Protein AF-A0A2L2XDE8-F1 (afdb_monomer_lite)

Radius of gyration: 15.72 Å; chains: 1; bounding box: 36×26×40 Å

Structure (mmCIF, N/CA/C/O backbone):
data_AF-A0A2L2XDE8-F1
#
_entry.id   AF-A0A2L2XDE8-F1
#
loop_
_atom_site.group_PDB
_atom_site.id
_atom_site.type_symbol
_atom_site.label_atom_id
_atom_site.label_alt_id
_atom_site.label_comp_id
_atom_site.label_asym_id
_atom_site.label_entity_id
_atom_site.label_seq_id
_atom_site.pdbx_PDB_ins_code
_atom_site.Cartn_x
_atom_site.Cartn_y
_atom_site.Cartn_z
_atom_site.occupancy
_atom_site.B_iso_or_equiv
_atom_site.auth_seq_id
_atom_site.auth_comp_id
_atom_site.auth_asym_id
_atom_site.auth_atom_id
_atom_site.pdbx_PDB_model_num
ATOM 1 N N . MET A 1 1 ? 0.242 -15.495 -3.849 1.00 64.00 1 MET A N 1
ATOM 2 C CA . MET A 1 1 ? -0.899 -16.275 -3.311 1.00 64.00 1 MET A CA 1
ATOM 3 C C . MET A 1 1 ? -2.008 -16.524 -4.338 1.00 64.00 1 MET A C 1
ATOM 5 O O . MET A 1 1 ? -2.602 -17.586 -4.280 1.00 64.00 1 MET A O 1
ATOM 9 N N . LEU A 1 2 ? -2.256 -15.637 -5.314 1.00 82.00 2 LEU A N 1
ATOM 10 C CA . LEU A 1 2 ? -3.224 -15.907 -6.396 1.00 82.00 2 LEU A CA 1
ATOM 11 C C . LEU A 1 2 ? -2.623 -15.963 -7.810 1.00 82.00 2 LEU A C 1
ATOM 13 O O . LEU A 1 2 ? -3.271 -16.499 -8.700 1.00 82.00 2 LEU A O 1
ATOM 17 N N . TRP A 1 3 ? -1.406 -15.440 -8.017 1.00 82.69 3 TRP A N 1
ATOM 18 C CA . TRP A 1 3 ? -0.747 -15.374 -9.336 1.00 82.69 3 TRP A CA 1
ATOM 19 C C . TRP A 1 3 ? -1.636 -14.756 -10.435 1.00 82.69 3 TRP A C 1
ATOM 21 O O . TRP A 1 3 ? -1.550 -15.121 -11.605 1.00 82.69 3 TRP A O 1
ATOM 31 N N . VAL A 1 4 ? -2.511 -13.825 -10.040 1.00 86.50 4 VAL A N 1
ATOM 32 C CA . VAL A 1 4 ? -3.372 -13.051 -10.941 1.00 86.50 4 VAL A CA 1
ATOM 33 C C . VAL A 1 4 ? -2.710 -11.717 -11.264 1.00 86.50 4 VAL A C 1
ATOM 35 O O . VAL A 1 4 ? -1.878 -11.237 -10.498 1.00 86.50 4 VAL A O 1
ATOM 38 N N . LYS A 1 5 ? -3.072 -11.131 -12.404 1.00 85.38 5 LYS A N 1
ATOM 39 C CA . LYS A 1 5 ? -2.604 -9.799 -12.791 1.00 85.38 5 LYS A CA 1
ATOM 40 C C . LYS A 1 5 ? -3.351 -8.720 -12.014 1.00 85.38 5 LYS A C 1
ATOM 42 O O . LYS A 1 5 ? -4.534 -8.882 -11.711 1.00 85.38 5 LYS A O 1
ATOM 47 N N . ASP A 1 6 ? -2.669 -7.609 -11.769 1.00 85.12 6 ASP A N 1
ATOM 48 C CA . ASP A 1 6 ? -3.300 -6.390 -11.277 1.00 85.12 6 ASP A CA 1
ATOM 49 C C . ASP A 1 6 ? -3.979 -5.670 -12.434 1.00 85.12 6 ASP A C 1
ATOM 51 O O . ASP A 1 6 ? -3.376 -4.939 -13.217 1.00 85.12 6 ASP A O 1
ATOM 55 N N . GLU A 1 7 ? -5.267 -5.948 -12.554 1.00 91.25 7 GLU A N 1
ATOM 56 C CA . GLU A 1 7 ? -6.169 -5.353 -13.521 1.00 91.25 7 GLU A CA 1
ATOM 57 C C . GLU A 1 7 ? -7.524 -5.099 -12.862 1.00 91.25 7 GLU A C 1
ATOM 59 O O . GLU A 1 7 ? -7.823 -5.601 -11.772 1.00 91.25 7 GLU A O 1
ATOM 64 N N . LYS A 1 8 ? -8.360 -4.292 -13.517 1.00 89.38 8 LYS A N 1
ATOM 65 C CA . LYS A 1 8 ? -9.685 -3.955 -12.996 1.00 89.38 8 LYS A CA 1
ATOM 66 C C . LYS A 1 8 ? -10.497 -5.231 -12.757 1.00 89.38 8 LYS A C 1
ATOM 68 O O . LYS A 1 8 ? -10.700 -6.017 -13.677 1.00 89.38 8 LYS A O 1
ATOM 73 N N . GLY A 1 9 ? -10.992 -5.403 -11.532 1.00 88.56 9 GLY A N 1
ATOM 74 C CA . GLY A 1 9 ? -11.719 -6.609 -11.126 1.00 88.56 9 GLY A CA 1
ATOM 75 C C . GLY A 1 9 ? -10.820 -7.784 -10.721 1.00 88.56 9 GLY A C 1
ATOM 76 O O . GLY A 1 9 ? -11.286 -8.924 -10.707 1.00 88.56 9 GLY A O 1
ATOM 77 N N . THR A 1 10 ? -9.544 -7.533 -10.401 1.00 93.00 10 THR A N 1
ATOM 78 C CA . THR A 1 10 ? -8.638 -8.552 -9.856 1.00 93.00 10 THR A CA 1
ATOM 79 C C . THR A 1 10 ? -9.243 -9.259 -8.640 1.00 93.00 10 THR A C 1
ATOM 81 O O . THR A 1 10 ? -9.838 -8.647 -7.753 1.00 93.00 10 THR A O 1
ATOM 84 N N . LYS A 1 11 ? -9.039 -10.579 -8.561 1.00 94.31 11 LYS A N 1
ATOM 85 C CA . LYS A 1 11 ? -9.461 -11.396 -7.410 1.00 94.31 11 LYS A CA 1
ATOM 86 C C . LYS A 1 11 ? -8.628 -11.132 -6.150 1.00 94.31 11 LYS A C 1
ATOM 88 O O . LYS A 1 11 ? -8.974 -11.644 -5.089 1.00 94.31 11 LYS A O 1
ATOM 93 N N . ALA A 1 12 ? -7.543 -10.362 -6.261 1.00 94.94 12 ALA A N 1
ATOM 94 C CA . ALA A 1 12 ? -6.717 -9.973 -5.125 1.00 94.94 12 ALA A CA 1
ATOM 95 C C . ALA A 1 12 ? -7.481 -9.082 -4.135 1.00 94.94 12 ALA A C 1
ATOM 97 O O . ALA A 1 12 ? -7.408 -9.333 -2.937 1.00 94.94 12 ALA A O 1
ATOM 98 N N . VAL A 1 13 ? -8.269 -8.119 -4.626 1.00 96.56 13 VAL A N 1
ATOM 99 C CA . V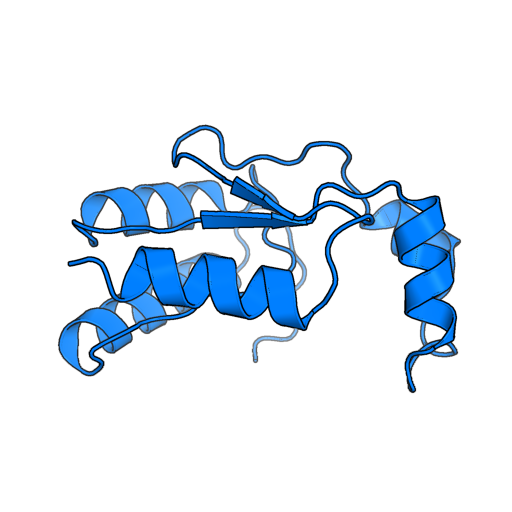AL A 1 13 ? -9.038 -7.177 -3.791 1.00 96.56 13 VAL A CA 1
ATOM 100 C C . VAL A 1 13 ? -9.980 -7.892 -2.811 1.00 96.56 13 VAL A C 1
ATOM 102 O O . VAL A 1 13 ? -9.787 -7.732 -1.604 1.00 96.56 13 VAL A O 1
ATOM 105 N N . PRO A 1 14 ? -10.940 -8.731 -3.257 1.00 96.62 14 PRO A N 1
ATOM 106 C CA . PRO A 1 14 ? -11.844 -9.402 -2.326 1.00 96.62 14 PRO A CA 1
ATOM 107 C C . PRO A 1 14 ? -11.108 -10.355 -1.375 1.00 96.62 14 PRO A C 1
ATOM 109 O O . PRO A 1 14 ? -11.497 -10.474 -0.217 1.00 96.62 14 PRO A O 1
ATOM 112 N N . LEU A 1 15 ? -10.017 -10.997 -1.813 1.00 96.69 15 LEU A N 1
ATOM 113 C CA . LEU A 1 15 ? -9.218 -11.841 -0.921 1.00 96.69 15 LEU A CA 1
ATOM 114 C C . LEU A 1 15 ? -8.531 -11.020 0.180 1.00 96.69 15 LEU A C 1
ATOM 116 O O . LEU A 1 15 ? -8.579 -11.414 1.343 1.00 96.69 15 LEU A O 1
ATOM 120 N N . LEU A 1 16 ? -7.899 -9.896 -0.165 1.00 97.25 16 LEU A N 1
ATOM 121 C CA . LEU A 1 16 ? -7.241 -9.026 0.813 1.00 97.25 16 LEU A CA 1
ATOM 122 C C . LEU A 1 16 ? -8.242 -8.452 1.816 1.00 97.25 16 LEU A C 1
ATOM 124 O O . LEU A 1 16 ? -7.926 -8.390 3.000 1.00 97.25 16 LEU A O 1
ATOM 128 N N . ILE A 1 17 ? -9.454 -8.104 1.373 1.00 98.00 17 ILE A N 1
ATOM 129 C CA . ILE A 1 17 ? -10.538 -7.668 2.263 1.00 98.00 17 ILE A CA 1
ATOM 130 C C . ILE A 1 17 ? -10.864 -8.753 3.297 1.00 98.00 17 ILE A C 1
ATOM 132 O O . ILE A 1 17 ? -10.920 -8.467 4.494 1.00 98.00 17 ILE A O 1
ATOM 136 N N . GLU A 1 18 ? -11.053 -10.000 2.864 1.00 98.06 18 GLU A N 1
ATOM 137 C CA . GLU A 1 18 ? -11.378 -11.099 3.781 1.00 98.06 18 GLU A CA 1
ATOM 138 C C . GLU A 1 18 ? -10.221 -11.419 4.736 1.00 98.06 18 GLU A C 1
ATOM 140 O O . GLU A 1 18 ? -10.441 -11.627 5.930 1.00 98.06 18 GLU A O 1
ATOM 145 N N . LEU A 1 19 ? -8.976 -11.374 4.254 1.00 97.56 19 LEU A N 1
ATOM 146 C CA . LEU A 1 19 ? -7.793 -11.535 5.103 1.00 97.56 19 LEU A CA 1
ATOM 147 C C . LEU A 1 19 ? -7.667 -10.404 6.130 1.00 97.56 19 LEU A C 1
ATOM 149 O O . LEU A 1 19 ? -7.351 -10.670 7.289 1.00 97.56 19 LEU A O 1
ATOM 153 N N . ALA A 1 20 ? -7.958 -9.162 5.742 1.00 97.94 20 ALA A N 1
ATOM 154 C CA . ALA A 1 20 ? -7.936 -8.019 6.647 1.00 97.94 20 ALA A CA 1
ATOM 155 C C . ALA A 1 20 ? -9.004 -8.147 7.741 1.00 97.94 20 ALA A C 1
ATOM 157 O O . ALA A 1 20 ? -8.703 -7.964 8.920 1.00 97.94 20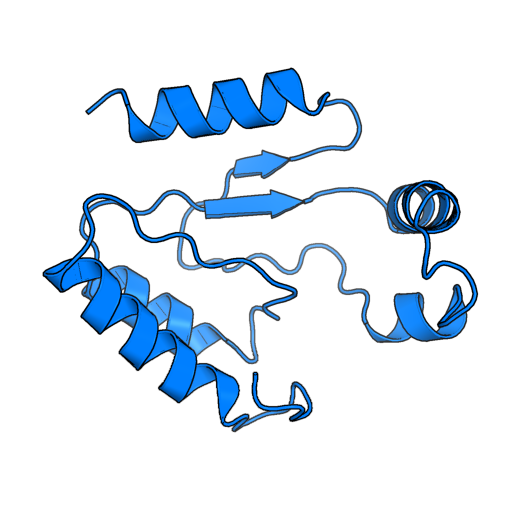 ALA A O 1
ATOM 158 N N . LYS A 1 21 ? -10.234 -8.530 7.377 1.00 98.00 21 LYS A N 1
ATOM 159 C CA . LYS A 1 21 ? -11.323 -8.785 8.335 1.00 98.00 21 LYS A CA 1
ATOM 160 C C . LYS A 1 21 ? -10.997 -9.933 9.282 1.00 98.00 21 LYS A C 1
ATOM 162 O O . LYS A 1 21 ? -11.226 -9.814 10.485 1.00 98.00 21 LYS A O 1
ATOM 167 N N . TYR A 1 22 ? -10.432 -11.021 8.762 1.00 98.12 22 TYR A N 1
ATOM 168 C CA . TYR A 1 22 ? -9.959 -12.122 9.593 1.00 98.12 22 TYR A CA 1
ATOM 169 C C . TYR A 1 22 ? -8.875 -11.642 10.566 1.00 98.12 22 TYR A C 1
ATOM 171 O O . TYR A 1 22 ? -8.970 -11.892 11.766 1.00 98.12 22 TYR A O 1
ATOM 179 N N . GLY A 1 23 ? -7.882 -10.898 10.075 1.00 98.00 23 GLY A N 1
ATOM 180 C CA . GLY A 1 23 ? -6.824 -10.314 10.895 1.00 98.00 23 GLY A CA 1
ATOM 181 C C . GLY A 1 23 ? -7.373 -9.406 11.995 1.00 98.00 23 GLY A C 1
ATOM 182 O O . GLY A 1 23 ? -7.001 -9.565 13.150 1.00 98.00 23 GLY A O 1
ATOM 183 N N . LYS A 1 24 ? -8.335 -8.531 11.682 1.00 97.12 24 LYS A N 1
ATOM 184 C CA . LYS A 1 24 ? -9.001 -7.649 12.657 1.00 97.12 24 LYS A CA 1
ATOM 185 C C . LYS A 1 24 ? -9.615 -8.417 13.832 1.00 97.12 24 LYS A C 1
ATOM 187 O O . LYS A 1 24 ? -9.629 -7.918 14.951 1.00 97.12 24 LYS A O 1
ATOM 192 N N . GLN A 1 25 ? -10.150 -9.610 13.579 1.00 97.69 25 GLN A N 1
ATOM 193 C CA . GLN A 1 25 ? -10.793 -10.436 14.605 1.00 97.69 25 GLN A CA 1
ATOM 194 C C . GLN A 1 25 ? -9.803 -11.283 15.414 1.00 97.69 25 GLN A C 1
ATOM 196 O O . GLN A 1 25 ? -10.122 -11.676 16.533 1.00 97.69 25 GLN A O 1
ATOM 201 N N . ASN A 1 26 ? -8.630 -11.591 14.853 1.00 98.25 26 ASN A N 1
ATOM 202 C CA . ASN A 1 26 ? -7.733 -12.627 15.379 1.00 98.25 26 ASN A CA 1
ATOM 203 C C . ASN A 1 26 ? -6.317 -12.129 15.702 1.00 98.25 26 ASN A C 1
ATOM 205 O O . ASN A 1 26 ? -5.507 -12.889 16.233 1.00 98.25 26 ASN A O 1
ATOM 209 N N . CYS A 1 27 ? -5.985 -10.885 15.368 1.00 96.75 27 CYS A N 1
ATOM 210 C CA . CYS A 1 27 ? -4.651 -10.317 15.514 1.00 96.75 27 CYS A CA 1
ATOM 211 C C . CYS A 1 27 ? -4.724 -8.926 16.145 1.00 96.75 27 CYS A C 1
ATOM 213 O O . CYS A 1 27 ? -5.648 -8.157 15.895 1.00 96.75 27 CYS A O 1
ATOM 215 N N . ASN A 1 28 ? -3.704 -8.576 16.930 1.00 94.00 28 ASN A N 1
ATOM 216 C CA . ASN A 1 28 ? -3.574 -7.236 17.505 1.00 94.00 28 ASN A CA 1
ATOM 217 C C . ASN A 1 28 ? -3.235 -6.180 16.444 1.00 94.00 28 ASN A C 1
ATOM 219 O O . ASN A 1 28 ? -3.654 -5.033 16.555 1.00 94.00 28 ASN A O 1
ATOM 223 N N . ILE A 1 29 ? -2.443 -6.569 15.442 1.00 95.12 29 ILE A N 1
ATOM 224 C CA . ILE A 1 29 ? -1.973 -5.712 14.355 1.00 95.12 29 ILE A CA 1
ATOM 225 C C . ILE A 1 29 ? -2.148 -6.488 13.051 1.00 95.12 29 ILE A C 1
ATOM 227 O O . ILE A 1 29 ? -1.809 -7.670 12.976 1.00 95.12 29 ILE A O 1
ATOM 231 N N . VAL A 1 30 ? -2.664 -5.811 12.026 1.00 97.25 30 VAL A N 1
ATOM 232 C CA . VAL A 1 30 ? -2.772 -6.325 10.658 1.00 97.25 30 VAL A CA 1
ATOM 233 C C . VAL A 1 30 ? -1.881 -5.469 9.772 1.00 97.25 30 VAL A C 1
ATOM 235 O O . VAL A 1 30 ? -2.006 -4.248 9.774 1.00 97.25 30 VAL A O 1
ATOM 238 N N . ILE A 1 31 ? -0.988 -6.110 9.020 1.00 97.06 31 ILE A N 1
ATOM 239 C CA . ILE A 1 31 ? -0.120 -5.445 8.045 1.00 97.06 31 ILE A CA 1
ATOM 240 C C . ILE A 1 31 ? -0.562 -5.892 6.657 1.00 97.06 31 ILE A C 1
ATOM 242 O O . ILE A 1 31 ? -0.638 -7.090 6.384 1.00 97.06 31 ILE A O 1
ATOM 246 N N . ILE A 1 32 ? -0.852 -4.924 5.794 1.00 96.75 32 ILE A N 1
ATOM 247 C CA . ILE A 1 32 ? -1.117 -5.144 4.374 1.00 96.75 32 ILE A CA 1
ATOM 248 C C . ILE A 1 32 ? 0.006 -4.448 3.615 1.00 96.75 32 ILE A C 1
ATOM 250 O O . ILE A 1 32 ? 0.196 -3.244 3.765 1.00 96.75 32 ILE A O 1
ATOM 254 N N . GLU A 1 33 ? 0.760 -5.212 2.831 1.00 95.00 33 GLU A N 1
ATOM 255 C CA . GLU A 1 33 ? 1.894 -4.722 2.049 1.00 95.00 33 GLU A CA 1
ATOM 256 C C . GLU A 1 33 ? 1.816 -5.237 0.610 1.00 95.00 33 GLU A C 1
ATOM 258 O O . GLU A 1 33 ? 1.252 -6.305 0.350 1.00 95.00 33 GLU A O 1
ATOM 263 N N . GLY A 1 34 ? 2.329 -4.442 -0.326 1.00 92.50 34 GLY A N 1
ATOM 264 C CA . GLY A 1 34 ? 2.411 -4.803 -1.734 1.00 92.50 34 GLY A CA 1
ATOM 265 C C . GLY A 1 34 ? 2.482 -3.590 -2.659 1.00 92.50 34 GLY A C 1
ATOM 266 O O . GLY A 1 34 ? 2.480 -2.440 -2.221 1.00 92.50 34 GLY A O 1
ATOM 267 N N . ILE A 1 35 ? 2.507 -3.861 -3.965 1.00 91.88 35 ILE A N 1
ATOM 268 C CA . ILE A 1 35 ? 2.297 -2.848 -5.008 1.00 91.88 35 ILE A CA 1
ATOM 269 C C . ILE A 1 35 ? 0.783 -2.728 -5.211 1.00 91.88 35 ILE A C 1
ATOM 271 O O . ILE A 1 35 ? 0.190 -3.442 -6.014 1.00 91.88 35 ILE A O 1
ATOM 275 N N . LEU A 1 36 ? 0.145 -1.881 -4.406 1.00 94.75 36 LEU A N 1
ATOM 276 C CA . LEU A 1 36 ? -1.310 -1.741 -4.359 1.00 94.75 36 LEU A CA 1
ATOM 277 C C . LEU A 1 36 ? -1.735 -0.489 -5.126 1.00 94.75 36 LEU A C 1
ATOM 279 O O . LEU A 1 36 ? -1.887 0.574 -4.532 1.00 94.75 36 LEU A O 1
ATOM 283 N N . TYR A 1 37 ? -1.902 -0.612 -6.446 1.00 95.88 37 TYR A N 1
ATOM 284 C CA . TYR A 1 37 ? -2.276 0.529 -7.286 1.00 95.88 37 TYR A CA 1
ATOM 285 C C . TYR A 1 37 ? -3.556 1.211 -6.793 1.00 95.88 37 TYR A C 1
ATOM 287 O O . TYR A 1 37 ? -4.584 0.543 -6.643 1.00 95.88 37 TYR A O 1
ATOM 295 N N . SER A 1 38 ? -3.494 2.525 -6.563 1.00 96.00 38 SER A N 1
ATOM 296 C CA . SER A 1 38 ? -4.540 3.270 -5.843 1.00 96.00 38 SER A CA 1
ATOM 297 C C . SER A 1 38 ? -5.933 3.106 -6.462 1.00 96.00 38 SER A C 1
ATOM 299 O O . SER A 1 38 ? -6.914 2.888 -5.754 1.00 96.00 38 SER A O 1
ATOM 301 N N . ASP A 1 39 ? -6.015 3.119 -7.793 1.00 95.38 39 ASP A N 1
ATOM 302 C CA . ASP A 1 39 ? -7.243 2.971 -8.573 1.00 95.38 39 ASP A CA 1
ATOM 303 C C . ASP A 1 39 ? -7.786 1.533 -8.599 1.00 95.38 39 ASP A C 1
ATOM 305 O O . ASP A 1 39 ? -8.998 1.326 -8.541 1.00 95.38 39 ASP A O 1
ATOM 309 N N . LEU A 1 40 ? -6.909 0.531 -8.693 1.00 96.12 40 LEU A N 1
ATOM 310 C CA . LEU A 1 40 ? -7.296 -0.880 -8.760 1.00 96.12 40 LEU A CA 1
ATOM 311 C C . LEU A 1 40 ? -7.681 -1.439 -7.391 1.00 96.12 40 LEU A C 1
ATOM 313 O O . LEU A 1 40 ? -8.522 -2.334 -7.318 1.00 96.12 40 LEU A O 1
ATOM 317 N N . TYR A 1 41 ? -7.089 -0.901 -6.326 1.00 96.94 41 TYR A N 1
ATOM 318 C CA . TYR A 1 41 ? -7.294 -1.329 -4.945 1.00 96.94 41 TYR A CA 1
ATOM 319 C C . TYR A 1 41 ? -8.167 -0.360 -4.134 1.00 96.94 41 TYR A C 1
ATOM 321 O O . TYR A 1 41 ? -8.304 -0.538 -2.926 1.00 96.94 41 TYR A O 1
ATOM 329 N N . ILE A 1 42 ? -8.815 0.624 -4.770 1.00 97.00 42 ILE A N 1
ATOM 330 C CA . ILE A 1 42 ? -9.636 1.624 -4.066 1.00 97.00 42 ILE A CA 1
ATOM 331 C C . ILE A 1 42 ? -10.714 0.995 -3.174 1.00 97.00 42 ILE A C 1
ATOM 333 O O . ILE A 1 42 ? -10.866 1.401 -2.027 1.00 97.00 42 ILE A O 1
ATOM 337 N N . GLU A 1 43 ? -11.385 -0.060 -3.647 1.00 97.69 43 GLU A N 1
ATOM 338 C CA . GLU A 1 43 ? -12.406 -0.780 -2.873 1.00 97.69 43 GLU A CA 1
ATOM 339 C C . GLU A 1 43 ? -11.819 -1.400 -1.595 1.00 97.69 43 GLU A C 1
ATOM 341 O O . GLU A 1 43 ? -12.439 -1.342 -0.534 1.00 97.69 43 GLU A O 1
ATOM 346 N N . LEU A 1 44 ? -10.594 -1.942 -1.659 1.00 97.69 44 LEU A N 1
ATOM 347 C CA . LEU A 1 44 ? -9.891 -2.426 -0.471 1.00 97.69 44 LEU A CA 1
ATOM 348 C C . LEU A 1 44 ? -9.683 -1.273 0.518 1.00 97.69 44 LEU A C 1
ATOM 350 O O . LEU A 1 44 ? -10.036 -1.413 1.685 1.00 97.69 44 LEU A O 1
ATOM 354 N N . PHE A 1 45 ? -9.153 -0.133 0.070 1.00 97.94 45 PHE A N 1
ATOM 355 C CA . PHE A 1 45 ? -8.883 1.008 0.951 1.00 97.94 45 PHE 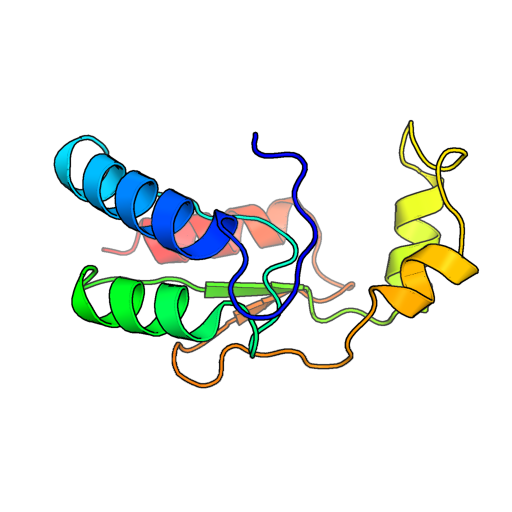A CA 1
ATOM 356 C C . PHE A 1 45 ? -10.156 1.604 1.565 1.00 97.94 45 PHE A C 1
ATOM 358 O O . PHE A 1 45 ? -10.163 1.939 2.750 1.00 97.94 45 PHE A O 1
ATOM 365 N N . GLU A 1 46 ? -11.248 1.690 0.804 1.00 98.19 46 GLU A N 1
ATOM 366 C CA . GLU A 1 46 ? -12.555 2.127 1.304 1.00 98.19 46 GLU A CA 1
ATOM 367 C C . GLU A 1 46 ? -13.073 1.191 2.399 1.00 98.19 46 GLU A C 1
ATOM 369 O O . GLU A 1 46 ? -13.497 1.654 3.459 1.00 98.19 46 GLU A O 1
ATOM 374 N N . VAL A 1 47 ? -12.981 -0.125 2.188 1.00 98.19 47 VAL A N 1
ATOM 375 C CA . VAL A 1 47 ? -13.391 -1.115 3.190 1.00 98.19 47 VAL A CA 1
ATOM 376 C C . VAL A 1 47 ? -12.502 -1.048 4.428 1.00 98.19 47 VAL A C 1
ATOM 378 O O . VAL A 1 47 ? -13.027 -1.038 5.538 1.00 98.19 47 VAL A O 1
ATOM 381 N N . LEU A 1 48 ? -11.179 -0.946 4.278 1.00 97.81 48 LEU A N 1
ATOM 382 C CA . LEU A 1 48 ? -10.269 -0.817 5.421 1.00 97.81 48 LEU A CA 1
ATOM 383 C C . LEU A 1 48 ? -10.601 0.421 6.256 1.00 97.81 48 LEU A C 1
ATOM 385 O O . LEU A 1 48 ? -10.689 0.314 7.475 1.00 97.81 48 LEU A O 1
ATOM 389 N N . LYS A 1 49 ? -10.866 1.561 5.608 1.00 97.31 49 LYS A N 1
ATOM 390 C CA . LYS A 1 49 ? -11.267 2.811 6.270 1.00 97.31 49 LYS A CA 1
ATOM 391 C C . LYS A 1 49 ? -12.560 2.686 7.078 1.00 97.31 49 LYS A C 1
ATOM 393 O O . LYS A 1 49 ? -12.717 3.382 8.076 1.00 97.31 49 LYS A O 1
ATOM 398 N N . LEU A 1 50 ? -13.487 1.830 6.650 1.00 97.38 50 LEU A N 1
ATOM 399 C CA . LEU A 1 50 ? -14.731 1.557 7.376 1.00 97.38 50 LEU A CA 1
ATOM 400 C C . LEU A 1 50 ? -14.544 0.520 8.490 1.00 97.38 50 LEU A C 1
ATOM 402 O O . LEU A 1 50 ? -15.197 0.598 9.527 1.00 97.38 50 LEU A O 1
ATOM 406 N N . GLU A 1 51 ? -13.676 -0.467 8.274 1.00 96.50 51 GLU A N 1
ATOM 407 C CA . GLU A 1 51 ? -13.470 -1.579 9.198 1.00 96.50 51 GLU A CA 1
ATOM 408 C C . GLU A 1 51 ? -12.512 -1.231 10.346 1.00 96.50 51 GLU A C 1
ATOM 410 O O . GLU A 1 51 ? -12.675 -1.748 11.449 1.00 96.50 51 GLU A O 1
ATOM 415 N N . PHE A 1 52 ? -11.515 -0.379 10.136 1.00 95.81 52 PHE A N 1
ATOM 416 C CA . PHE A 1 52 ? -10.481 -0.098 11.130 1.00 95.81 52 PHE A CA 1
ATOM 417 C C . PHE A 1 52 ? -10.596 1.334 11.650 1.00 95.81 52 PHE A C 1
ATOM 419 O O . PHE A 1 52 ? -10.582 2.288 10.880 1.00 95.81 52 PHE A O 1
ATOM 426 N N . ASN A 1 53 ? -10.661 1.481 12.977 1.00 92.25 53 ASN A N 1
ATOM 427 C CA . ASN A 1 53 ? -10.676 2.799 13.620 1.00 92.25 53 ASN A CA 1
ATOM 428 C C . ASN A 1 53 ? -9.309 3.489 13.539 1.00 92.25 53 ASN A C 1
ATOM 430 O O . ASN A 1 53 ? -9.241 4.707 13.412 1.00 92.25 53 ASN A O 1
ATOM 434 N N . ASP A 1 54 ? -8.236 2.700 13.600 1.00 94.50 54 ASP A N 1
ATOM 435 C CA . ASP A 1 54 ? -6.867 3.185 13.539 1.00 94.50 54 ASP A CA 1
ATOM 436 C C . ASP A 1 54 ? -6.165 2.581 12.330 1.00 94.50 54 ASP A C 1
ATOM 438 O O . ASP A 1 54 ? -6.012 1.360 12.232 1.00 94.50 54 ASP A O 1
ATOM 442 N N . ILE A 1 55 ? -5.727 3.445 11.423 1.00 96.56 55 ILE A N 1
ATOM 443 C CA . ILE A 1 55 ? -5.036 3.059 10.199 1.00 96.56 55 ILE A CA 1
ATOM 444 C C . ILE A 1 55 ? -3.801 3.934 10.064 1.00 96.56 55 ILE A C 1
ATOM 446 O O . ILE A 1 55 ? -3.894 5.160 10.098 1.00 96.56 55 ILE A O 1
ATOM 450 N N . TYR A 1 56 ? -2.660 3.283 9.871 1.00 97.19 56 TYR A N 1
ATOM 451 C CA . TYR A 1 56 ? -1.387 3.930 9.593 1.00 97.19 56 TYR A CA 1
ATOM 452 C C . TYR A 1 56 ? -0.938 3.487 8.206 1.00 97.19 56 TYR A C 1
ATOM 454 O O . TYR A 1 56 ? -0.691 2.301 7.987 1.00 97.19 56 TYR A O 1
ATOM 462 N N . ALA A 1 57 ? -0.890 4.426 7.263 1.00 97.56 57 ALA A N 1
ATOM 463 C CA . ALA A 1 57 ? -0.486 4.162 5.891 1.00 97.56 57 ALA A CA 1
ATOM 464 C C . ALA A 1 57 ? 0.860 4.827 5.596 1.00 97.56 57 ALA A C 1
ATOM 466 O O . ALA A 1 57 ? 1.115 5.965 5.999 1.00 97.56 57 ALA A O 1
ATOM 467 N N . TYR A 1 58 ? 1.709 4.104 4.872 1.00 97.94 58 TYR A N 1
ATOM 468 C CA . TYR A 1 58 ? 3.049 4.542 4.510 1.00 97.94 58 TYR A CA 1
ATOM 469 C C . TYR A 1 58 ? 3.271 4.288 3.024 1.00 97.94 58 TYR A C 1
ATOM 471 O O . TYR A 1 58 ? 3.005 3.189 2.539 1.00 97.94 58 TYR A O 1
ATOM 479 N N . TYR A 1 59 ? 3.775 5.292 2.314 1.00 97.44 59 TYR A N 1
ATOM 480 C CA . TYR A 1 59 ? 4.053 5.216 0.883 1.00 97.44 59 TYR A CA 1
ATOM 481 C C . TYR A 1 59 ? 5.543 5.434 0.630 1.00 97.44 59 TYR A C 1
ATOM 483 O O . TYR A 1 59 ? 6.119 6.412 1.107 1.00 97.44 59 TYR A O 1
ATOM 491 N N . TYR A 1 60 ? 6.172 4.538 -0.131 1.00 95.38 60 TYR A N 1
ATOM 492 C CA . TYR A 1 60 ? 7.555 4.712 -0.575 1.00 95.38 60 TYR A CA 1
ATOM 493 C C . TYR A 1 60 ? 7.633 5.790 -1.658 1.00 95.38 60 TYR A C 1
ATOM 495 O O . TYR A 1 60 ? 7.529 5.513 -2.851 1.00 95.38 60 TYR A O 1
ATOM 503 N N . ASP A 1 61 ? 7.844 7.028 -1.222 1.00 95.50 61 ASP A N 1
ATOM 504 C CA . ASP A 1 61 ? 7.967 8.195 -2.080 1.00 95.50 61 ASP A CA 1
ATOM 505 C C . ASP A 1 61 ? 9.426 8.428 -2.479 1.00 95.50 61 ASP A C 1
ATOM 507 O O . ASP A 1 61 ? 10.138 9.265 -1.917 1.00 95.50 61 ASP A O 1
ATOM 511 N N . MET A 1 62 ? 9.897 7.635 -3.436 1.00 93.31 62 MET A N 1
ATOM 512 C CA . MET A 1 62 ? 11.268 7.703 -3.934 1.00 93.31 62 MET A CA 1
ATOM 513 C C . MET A 1 62 ? 11.282 7.834 -5.457 1.00 93.31 62 MET A C 1
ATOM 515 O O . MET A 1 62 ? 10.357 7.368 -6.115 1.00 93.31 62 MET A O 1
ATOM 519 N N . PRO A 1 63 ? 12.325 8.431 -6.056 1.00 93.69 63 PRO A N 1
ATOM 520 C CA . PRO A 1 63 ? 12.470 8.444 -7.507 1.00 93.69 63 PRO A CA 1
ATOM 521 C C . PRO A 1 63 ? 12.569 7.030 -8.095 1.00 93.69 63 PRO A C 1
ATOM 523 O O . PRO A 1 63 ? 13.067 6.097 -7.453 1.00 93.69 63 PRO A O 1
ATOM 526 N N . PHE A 1 64 ? 12.163 6.878 -9.355 1.00 94.62 64 PHE A N 1
ATOM 527 C CA . PHE A 1 64 ? 12.281 5.607 -10.069 1.00 94.62 64 PHE A CA 1
ATOM 528 C C . PHE A 1 64 ? 13.741 5.136 -10.151 1.00 94.62 64 PHE A C 1
ATOM 530 O O . PHE A 1 64 ? 14.033 3.955 -9.971 1.00 94.62 64 PHE A O 1
ATOM 537 N N . GLU A 1 65 ? 14.672 6.069 -10.345 1.00 94.50 65 GLU A N 1
ATOM 538 C CA . GLU A 1 65 ? 16.109 5.808 -10.433 1.00 94.50 65 GLU A CA 1
ATOM 539 C C . GLU A 1 65 ? 16.652 5.189 -9.141 1.00 94.50 65 GLU A C 1
ATOM 541 O O . GLU A 1 65 ? 17.422 4.232 -9.185 1.00 94.50 65 GLU A O 1
ATOM 546 N N . GLU A 1 66 ? 16.205 5.682 -7.984 1.00 94.00 66 GLU A N 1
ATOM 547 C CA . GLU A 1 66 ? 16.558 5.100 -6.686 1.00 94.00 66 GLU A CA 1
ATOM 548 C C . GLU A 1 66 ? 16.017 3.670 -6.565 1.00 94.00 66 GLU A C 1
ATOM 550 O O . GLU A 1 66 ? 16.711 2.761 -6.107 1.00 94.00 66 GLU A O 1
ATOM 555 N N . THR A 1 67 ? 14.786 3.445 -7.030 1.00 92.56 67 THR A N 1
ATOM 556 C CA . THR A 1 67 ? 14.165 2.116 -7.034 1.00 92.56 67 THR A CA 1
ATOM 557 C C . THR A 1 67 ? 14.962 1.125 -7.892 1.00 92.56 67 THR A C 1
ATOM 559 O O . THR A 1 67 ? 15.150 -0.023 -7.481 1.00 92.56 67 THR A O 1
ATOM 562 N N . LEU A 1 68 ? 15.496 1.557 -9.042 1.00 93.50 68 LEU A N 1
ATOM 563 C CA . LEU A 1 68 ? 16.385 0.743 -9.882 1.00 93.50 68 LEU A CA 1
ATOM 564 C C . LEU A 1 68 ? 17.704 0.409 -9.181 1.00 93.50 68 LEU A C 1
ATOM 566 O O . LEU A 1 68 ? 18.119 -0.749 -9.193 1.00 93.50 68 LEU A O 1
ATOM 570 N N . ILE A 1 69 ? 18.349 1.395 -8.550 1.00 93.38 69 ILE A N 1
ATOM 571 C CA . ILE A 1 69 ? 19.602 1.189 -7.806 1.00 93.38 69 ILE A CA 1
ATOM 572 C C . ILE A 1 69 ? 19.389 0.148 -6.702 1.00 93.38 69 ILE A C 1
ATOM 574 O O . ILE A 1 69 ? 20.160 -0.803 -6.581 1.00 93.38 69 ILE A O 1
ATOM 578 N N . ARG A 1 70 ? 18.301 0.268 -5.933 1.00 91.50 70 ARG A N 1
ATOM 579 C CA . ARG A 1 70 ? 17.956 -0.700 -4.881 1.00 91.50 70 ARG A CA 1
ATOM 580 C C . ARG A 1 70 ? 17.606 -2.078 -5.436 1.00 91.50 70 ARG A C 1
ATOM 582 O O . ARG A 1 70 ? 17.879 -3.073 -4.777 1.00 91.50 70 ARG A O 1
ATOM 589 N N . HIS A 1 71 ? 17.013 -2.174 -6.625 1.00 92.62 71 HIS A N 1
ATOM 590 C CA . HIS A 1 71 ? 16.717 -3.466 -7.254 1.00 92.62 71 HIS A CA 1
ATOM 591 C C . HIS A 1 71 ? 17.985 -4.246 -7.611 1.00 92.62 71 HIS A C 1
ATOM 593 O O . HIS A 1 71 ? 18.020 -5.457 -7.417 1.00 92.62 71 HIS A O 1
ATOM 599 N N . GLN A 1 72 ? 19.058 -3.565 -8.026 1.00 91.81 72 GLN A N 1
ATOM 600 C CA . GLN A 1 72 ? 20.337 -4.210 -8.361 1.00 91.81 72 GLN A CA 1
ATOM 601 C C . GLN A 1 72 ? 20.969 -4.973 -7.188 1.00 91.81 72 GLN A C 1
ATOM 603 O O . GLN A 1 72 ? 21.779 -5.870 -7.409 1.00 91.81 72 GLN A O 1
ATOM 608 N N . THR A 1 73 ? 20.601 -4.654 -5.945 1.00 91.56 73 THR A N 1
ATOM 609 C CA . THR A 1 73 ? 21.111 -5.353 -4.755 1.00 91.56 73 THR A CA 1
ATOM 610 C C . THR A 1 73 ? 20.291 -6.594 -4.389 1.00 91.56 73 THR A C 1
ATOM 612 O O . THR A 1 73 ? 20.711 -7.377 -3.534 1.00 91.56 73 THR A O 1
ATOM 615 N N . LYS A 1 74 ? 19.132 -6.814 -5.026 1.00 89.94 74 LYS A N 1
ATOM 616 C CA . LYS A 1 74 ? 18.247 -7.945 -4.732 1.00 89.94 74 LYS A CA 1
ATOM 617 C C . LYS A 1 74 ? 18.703 -9.220 -5.440 1.00 89.94 74 LYS A C 1
ATOM 619 O O . LYS A 1 74 ? 19.230 -9.204 -6.553 1.00 89.94 74 LYS A O 1
ATOM 624 N N . ALA A 1 75 ? 18.426 -10.366 -4.819 1.00 91.50 75 ALA A N 1
ATOM 625 C CA . ALA A 1 75 ? 18.743 -11.676 -5.394 1.00 91.50 75 ALA A CA 1
ATOM 626 C C . ALA A 1 75 ? 18.058 -11.913 -6.754 1.00 91.50 75 ALA A C 1
ATOM 628 O O . ALA A 1 75 ? 18.625 -12.564 -7.627 1.00 91.50 75 ALA A O 1
ATOM 629 N N . ASN A 1 76 ? 16.871 -11.336 -6.952 1.00 88.69 76 ASN A N 1
ATOM 630 C CA . ASN A 1 76 ? 16.076 -11.460 -8.169 1.00 88.69 76 ASN A CA 1
ATOM 631 C C . ASN A 1 76 ? 16.345 -10.359 -9.213 1.00 88.69 76 ASN A C 1
ATOM 633 O O . ASN A 1 76 ? 15.552 -10.199 -10.137 1.00 88.69 76 ASN A O 1
ATOM 637 N N . HIS A 1 77 ? 17.450 -9.606 -9.114 1.00 89.31 77 HIS A N 1
ATOM 638 C CA . HIS A 1 77 ? 17.744 -8.510 -10.052 1.00 89.31 77 HIS A CA 1
ATOM 639 C C . HIS A 1 77 ? 17.832 -8.944 -11.527 1.00 89.31 77 HIS A C 1
ATOM 641 O O . HIS A 1 77 ? 17.637 -8.123 -12.416 1.00 89.31 77 HIS A O 1
ATOM 647 N N . ASN A 1 78 ? 18.098 -10.228 -11.789 1.00 88.25 78 ASN A N 1
ATOM 648 C CA . ASN A 1 78 ? 18.162 -10.797 -13.139 1.00 88.25 78 ASN A CA 1
ATOM 649 C C . ASN A 1 78 ? 16.814 -11.326 -13.665 1.00 88.25 78 ASN A C 1
ATOM 651 O O . ASN A 1 78 ? 16.751 -11.763 -14.811 1.00 88.25 78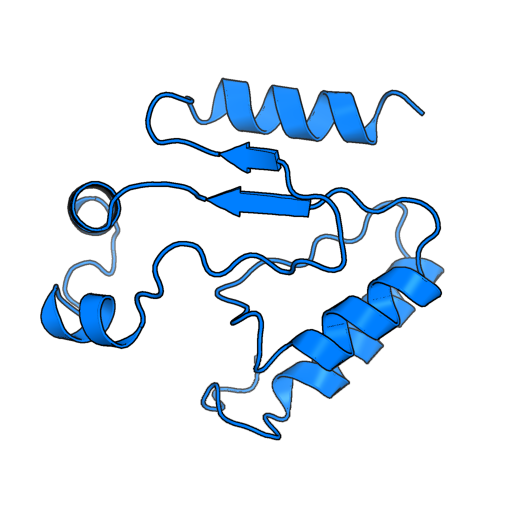 ASN A O 1
ATOM 655 N N . GLU A 1 79 ? 15.747 -11.328 -12.858 1.00 91.88 79 GLU A N 1
ATOM 656 C CA . GLU A 1 79 ? 14.428 -11.828 -13.281 1.00 91.88 79 GLU A CA 1
ATOM 657 C C . GLU A 1 79 ? 13.644 -10.799 -14.106 1.00 91.88 79 GLU A C 1
ATOM 659 O O . GLU A 1 79 ? 12.826 -11.169 -14.947 1.00 91.88 79 GLU A O 1
ATOM 664 N N . PHE A 1 80 ? 13.890 -9.511 -13.870 1.00 90.94 80 PHE A N 1
ATOM 665 C CA . PHE A 1 80 ? 13.266 -8.395 -14.576 1.00 90.94 80 PHE A CA 1
ATOM 666 C C . PHE A 1 80 ? 14.141 -7.144 -14.460 1.00 90.94 80 PHE A C 1
ATOM 668 O O . PHE A 1 80 ? 14.863 -6.974 -13.474 1.00 90.94 80 PHE A O 1
ATOM 675 N N . GLY A 1 81 ? 14.082 -6.272 -15.467 1.00 92.19 81 GLY A N 1
ATOM 676 C CA . GLY A 1 81 ? 14.943 -5.101 -15.570 1.00 92.19 81 GLY A CA 1
ATOM 677 C C . GLY A 1 81 ? 14.179 -3.783 -15.567 1.00 92.19 81 GLY A C 1
ATOM 678 O O . GLY A 1 81 ? 13.011 -3.691 -15.187 1.00 92.19 81 GLY A O 1
ATOM 679 N N . GLU A 1 82 ? 14.869 -2.737 -16.021 1.00 94.25 82 GLU A N 1
ATOM 680 C CA . GLU A 1 82 ? 14.333 -1.377 -16.070 1.00 94.25 82 GLU A CA 1
ATOM 681 C C . GLU A 1 82 ? 13.017 -1.291 -16.852 1.00 94.25 82 GLU A C 1
ATOM 683 O O . GLU A 1 82 ? 12.084 -0.630 -16.404 1.00 94.25 82 GLU A O 1
ATOM 688 N N . ASN A 1 83 ? 12.914 -1.973 -17.996 1.00 94.44 83 ASN A N 1
ATOM 689 C CA . ASN A 1 83 ? 11.731 -1.901 -18.855 1.00 94.44 83 ASN A CA 1
ATOM 690 C C . ASN A 1 83 ? 10.476 -2.439 -18.160 1.00 94.44 83 ASN A C 1
ATOM 692 O O . ASN A 1 83 ? 9.407 -1.837 -18.263 1.00 94.44 83 ASN A O 1
ATOM 696 N N . GLU A 1 84 ? 10.588 -3.568 -17.467 1.00 93.06 84 GLU A N 1
ATOM 697 C CA . GLU A 1 84 ? 9.505 -4.162 -16.691 1.00 93.06 84 GLU A CA 1
ATOM 698 C C . GLU A 1 84 ? 9.139 -3.271 -15.505 1.00 93.06 84 GLU A C 1
ATOM 700 O O . GLU A 1 84 ? 7.973 -2.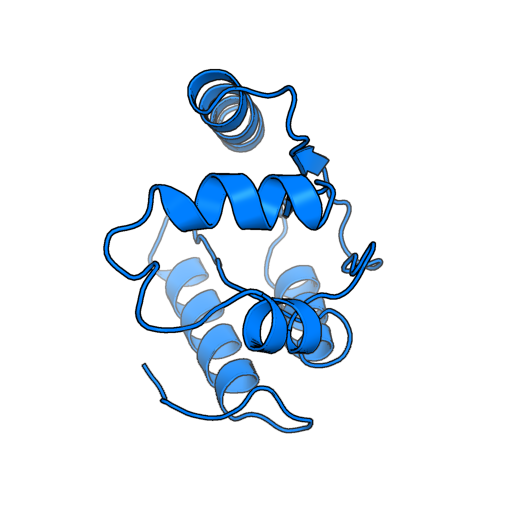909 -15.351 1.00 93.06 84 GLU A O 1
ATOM 705 N N . MET A 1 85 ? 10.134 -2.830 -14.730 1.00 93.44 85 MET A N 1
ATOM 706 C CA . MET A 1 85 ? 9.909 -1.943 -13.587 1.00 93.44 85 MET A CA 1
ATOM 707 C C . MET A 1 85 ? 9.233 -0.638 -14.004 1.00 93.44 85 MET A C 1
ATOM 709 O O . MET A 1 85 ? 8.324 -0.175 -13.323 1.00 93.44 85 MET A O 1
ATOM 713 N N . LYS A 1 86 ? 9.611 -0.073 -15.155 1.00 94.06 86 LYS A N 1
ATOM 714 C CA . LYS A 1 86 ? 9.022 1.159 -15.691 1.00 94.06 86 LYS A CA 1
ATOM 715 C C . LYS A 1 86 ? 7.574 0.980 -16.140 1.00 94.06 86 LYS A C 1
ATOM 717 O O . LYS A 1 86 ? 6.811 1.936 -16.091 1.00 94.06 86 LYS A O 1
ATOM 722 N N . ARG A 1 87 ? 7.176 -0.231 -16.551 1.00 91.50 87 ARG A N 1
ATOM 723 C CA . ARG A 1 87 ? 5.768 -0.559 -16.842 1.00 91.50 87 ARG A CA 1
ATOM 724 C C . ARG A 1 87 ? 4.923 -0.648 -15.576 1.00 91.50 87 ARG A C 1
ATOM 726 O O . ARG A 1 87 ? 3.734 -0.360 -15.640 1.00 91.50 87 ARG A O 1
ATOM 733 N N . TRP A 1 88 ? 5.516 -1.070 -14.462 1.00 90.56 88 TRP A N 1
ATOM 734 C CA . TRP A 1 88 ? 4.827 -1.157 -13.174 1.00 90.56 88 TRP A CA 1
ATOM 735 C C . TRP A 1 88 ? 4.860 0.154 -12.387 1.00 90.56 88 TRP A C 1
ATOM 737 O O . TRP A 1 88 ? 4.039 0.347 -11.493 1.00 90.56 88 TRP A O 1
ATOM 747 N N . TRP A 1 89 ? 5.807 1.037 -12.692 1.00 92.88 89 TRP A N 1
ATOM 748 C CA . TRP A 1 89 ? 5.995 2.293 -11.985 1.00 92.88 89 TRP A CA 1
ATOM 749 C C . TRP A 1 89 ? 4.813 3.242 -12.175 1.00 92.88 89 TRP A C 1
ATOM 751 O O . TRP A 1 89 ? 4.385 3.514 -13.299 1.00 92.88 89 TRP A O 1
ATOM 761 N N . ARG A 1 90 ? 4.336 3.803 -11.065 1.00 94.06 90 ARG A N 1
ATOM 762 C CA . ARG A 1 90 ? 3.383 4.909 -11.049 1.00 94.06 90 ARG A CA 1
ATOM 763 C C . ARG A 1 90 ? 3.893 5.979 -10.103 1.00 94.06 90 ARG A C 1
ATOM 765 O O . ARG A 1 90 ? 4.096 5.734 -8.918 1.00 94.06 90 ARG A O 1
ATOM 772 N N . GLU A 1 91 ? 4.139 7.155 -10.658 1.00 93.94 91 GLU A N 1
ATOM 773 C CA . GLU A 1 91 ? 4.615 8.296 -9.893 1.00 93.94 91 GLU A CA 1
ATOM 774 C C . GLU A 1 91 ? 3.477 8.859 -9.033 1.00 93.94 91 GLU A C 1
ATOM 776 O O . GLU A 1 91 ? 2.407 9.166 -9.557 1.00 93.94 91 GLU A O 1
ATOM 781 N N . LYS A 1 92 ? 3.729 9.009 -7.724 1.00 94.69 92 LYS A N 1
ATOM 782 C CA . LYS A 1 92 ? 2.802 9.629 -6.760 1.00 94.69 92 LYS A CA 1
ATOM 783 C C . LYS A 1 92 ? 1.424 8.947 -6.710 1.00 94.69 92 LYS A C 1
ATOM 785 O O . LYS A 1 92 ? 0.392 9.616 -6.670 1.00 94.69 92 LYS A O 1
ATOM 790 N N . ASP A 1 93 ? 1.417 7.615 -6.700 1.00 96.19 93 ASP A N 1
ATOM 791 C CA . ASP A 1 93 ? 0.205 6.780 -6.662 1.00 96.19 93 ASP A CA 1
ATOM 792 C C . ASP A 1 93 ? -0.394 6.668 -5.247 1.00 96.19 93 ASP A C 1
ATOM 794 O O . ASP A 1 93 ? -0.491 5.583 -4.678 1.00 96.19 93 ASP A O 1
ATOM 798 N N . TYR A 1 94 ? -0.734 7.813 -4.657 1.00 97.31 94 TYR A N 1
ATOM 799 C CA . TYR A 1 94 ? -1.285 7.918 -3.305 1.00 97.31 94 TYR A CA 1
ATOM 800 C C . TYR A 1 94 ? -2.726 7.402 -3.218 1.00 97.31 94 TYR A C 1
ATOM 802 O O . TYR A 1 94 ? -3.525 7.589 -4.139 1.00 97.31 94 TYR A O 1
ATOM 810 N N . ILE A 1 95 ? -3.095 6.837 -2.067 1.00 96.69 95 ILE A N 1
ATOM 811 C CA . ILE A 1 95 ? -4.449 6.333 -1.780 1.00 96.69 95 ILE A CA 1
ATOM 812 C C . ILE A 1 95 ? -5.485 7.468 -1.809 1.00 96.69 95 ILE A C 1
ATOM 814 O O . ILE A 1 95 ? -6.631 7.272 -2.215 1.00 96.69 95 ILE A O 1
ATOM 818 N N . GLY A 1 96 ? -5.117 8.656 -1.320 1.00 95.94 96 GLY A N 1
ATOM 819 C CA . GLY A 1 96 ? -5.952 9.867 -1.327 1.00 95.94 96 GLY A CA 1
ATOM 820 C C . GLY A 1 96 ? -7.114 9.885 -0.321 1.00 95.94 96 GLY A C 1
ATOM 821 O O . GLY A 1 96 ? -7.504 10.956 0.142 1.00 95.94 96 GLY A O 1
ATOM 822 N N . ILE A 1 97 ? -7.656 8.725 0.067 1.00 96.81 97 ILE A N 1
ATOM 823 C CA . ILE A 1 97 ? -8.742 8.612 1.060 1.00 96.81 97 ILE A CA 1
ATOM 824 C C . ILE A 1 97 ? -8.263 8.272 2.478 1.00 96.81 97 ILE A C 1
ATOM 826 O O . ILE A 1 97 ? -9.039 8.423 3.427 1.00 96.81 97 ILE A O 1
ATOM 830 N N . ILE A 1 98 ? -7.013 7.833 2.631 1.00 96.94 98 ILE A N 1
ATOM 831 C CA . ILE A 1 98 ? -6.350 7.536 3.906 1.00 96.94 98 ILE A CA 1
ATOM 832 C C . ILE A 1 98 ? -5.089 8.410 3.969 1.00 96.94 98 ILE A C 1
ATOM 834 O O . ILE A 1 98 ? -4.361 8.447 2.981 1.00 96.94 98 ILE A O 1
ATOM 838 N N . PRO A 1 99 ? -4.821 9.131 5.076 1.00 95.31 99 PRO A N 1
ATOM 839 C CA . PRO A 1 99 ? -3.587 9.898 5.217 1.00 95.31 99 PRO A CA 1
ATOM 840 C C . PRO A 1 99 ? -2.358 8.985 5.192 1.00 95.31 99 PRO A C 1
ATOM 842 O O . PRO A 1 99 ? -2.267 8.042 5.977 1.00 95.31 99 PRO A O 1
ATOM 845 N N . GLU A 1 100 ? -1.406 9.297 4.319 1.00 97.00 100 GLU A N 1
ATOM 846 C CA . GLU A 1 100 ? -0.164 8.542 4.151 1.00 97.00 100 GLU A CA 1
ATOM 847 C C . GLU A 1 100 ? 1.031 9.340 4.680 1.00 97.00 100 GLU A C 1
ATOM 849 O O . GLU A 1 100 ? 1.107 10.561 4.520 1.00 97.00 100 GLU A O 1
ATOM 854 N N . LYS A 1 101 ? 1.988 8.643 5.298 1.00 97.50 101 LYS A N 1
ATOM 855 C CA . LYS A 1 101 ? 3.325 9.178 5.576 1.00 97.50 101 LYS A CA 1
ATOM 856 C C . LYS A 1 101 ? 4.296 8.740 4.488 1.00 97.50 101 LYS A C 1
ATOM 858 O O . LYS A 1 101 ? 4.321 7.575 4.093 1.00 97.50 101 LYS A O 1
ATOM 863 N N . ASN A 1 102 ? 5.131 9.668 4.036 1.00 96.81 102 ASN A N 1
ATOM 864 C CA . ASN A 1 102 ? 6.088 9.387 2.974 1.00 96.81 102 ASN A CA 1
ATOM 865 C C . ASN A 1 102 ? 7.359 8.771 3.558 1.00 96.81 102 ASN A C 1
ATOM 867 O O . ASN A 1 102 ? 7.990 9.343 4.446 1.00 96.81 102 ASN A O 1
ATOM 871 N N . ILE A 1 103 ? 7.754 7.633 3.001 1.00 97.00 103 ILE A N 1
ATOM 872 C CA . ILE A 1 103 ? 9.062 7.030 3.201 1.00 97.00 103 ILE A CA 1
ATOM 873 C C . ILE A 1 103 ? 9.940 7.427 2.018 1.00 97.00 103 ILE A C 1
ATOM 875 O O . ILE A 1 103 ? 9.762 6.920 0.910 1.00 97.00 103 ILE A O 1
ATOM 879 N N . THR A 1 104 ? 10.873 8.346 2.245 1.00 95.56 104 THR A N 1
ATOM 880 C CA . THR A 1 104 ? 11.768 8.849 1.200 1.00 95.56 104 THR A CA 1
ATOM 881 C C . THR A 1 104 ? 13.099 8.100 1.189 1.00 95.56 104 THR A C 1
ATOM 883 O O . THR A 1 104 ? 13.383 7.267 2.052 1.00 95.56 104 THR A O 1
ATOM 886 N N . LYS A 1 105 ? 13.941 8.379 0.189 1.00 93.88 105 LYS A N 1
ATOM 887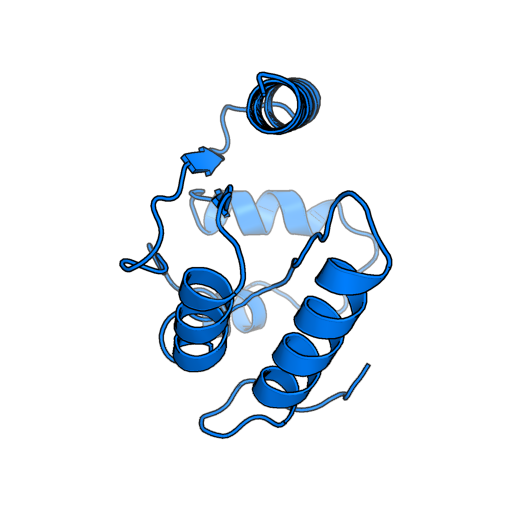 C CA . LYS A 1 105 ? 15.221 7.678 0.010 1.00 93.88 105 LYS A CA 1
ATOM 888 C C . LYS A 1 105 ? 16.259 8.039 1.072 1.00 93.88 105 LYS A C 1
ATOM 890 O O . LYS A 1 105 ? 17.207 7.286 1.263 1.00 93.88 105 LYS A O 1
ATOM 895 N N . GLU A 1 106 ? 16.084 9.192 1.711 1.00 94.62 106 GLU A N 1
ATOM 896 C CA . GLU A 1 106 ? 16.952 9.719 2.760 1.00 94.62 106 GLU A CA 1
ATOM 897 C C . GLU A 1 106 ? 16.783 8.961 4.078 1.00 94.62 106 GLU A C 1
ATOM 899 O O . GLU A 1 106 ? 17.705 8.970 4.887 1.00 94.62 106 GLU A O 1
ATOM 904 N N . LEU A 1 107 ? 15.639 8.296 4.278 1.00 95.25 107 LEU A N 1
ATOM 905 C CA . LEU A 1 107 ? 15.382 7.503 5.472 1.00 95.25 107 LEU A CA 1
ATOM 906 C C . LEU A 1 107 ? 16.095 6.153 5.391 1.00 95.25 107 LEU A C 1
ATOM 908 O O . LEU A 1 107 ? 15.954 5.391 4.426 1.00 95.25 107 LEU A O 1
ATOM 912 N N . SER A 1 108 ? 16.825 5.838 6.451 1.00 94.81 108 SER A N 1
ATOM 913 C CA . SER A 1 108 ? 17.362 4.509 6.705 1.00 94.81 108 SER A CA 1
ATOM 914 C C . SER A 1 108 ? 16.260 3.530 7.117 1.00 94.81 108 SER A C 1
ATOM 916 O O . SER A 1 108 ? 15.162 3.911 7.521 1.00 94.81 108 SER A O 1
ATOM 918 N N . LEU A 1 109 ? 16.563 2.232 7.029 1.00 94.12 109 LEU A N 1
ATOM 919 C CA . LEU A 1 109 ? 15.636 1.186 7.465 1.00 94.12 109 LEU A CA 1
ATOM 920 C C . LEU A 1 109 ? 15.273 1.325 8.951 1.00 94.12 109 LEU A C 1
ATOM 922 O O . LEU A 1 109 ? 14.105 1.172 9.298 1.00 94.12 109 LEU A O 1
ATOM 926 N N . ASP A 1 110 ? 16.250 1.644 9.800 1.00 97.81 110 ASP A N 1
ATOM 927 C CA . ASP A 1 110 ? 16.038 1.786 11.242 1.00 97.81 110 ASP A CA 1
ATOM 928 C C . ASP A 1 110 ? 15.113 2.971 11.553 1.00 97.81 110 ASP A C 1
ATOM 930 O O . ASP A 1 110 ? 14.170 2.818 12.327 1.00 97.81 110 ASP A O 1
ATOM 934 N N . GLU A 1 111 ? 15.292 4.111 10.875 1.00 97.94 111 GLU A N 1
ATOM 935 C CA . GLU A 1 111 ? 14.402 5.276 11.010 1.00 97.94 111 GLU A CA 1
ATOM 936 C C . GLU A 1 111 ? 12.970 4.967 10.550 1.00 97.94 111 GLU A C 1
ATOM 938 O O . GLU A 1 111 ? 12.005 5.406 11.176 1.00 97.94 111 GLU A O 1
ATOM 943 N N . ILE A 1 112 ? 12.809 4.189 9.473 1.00 97.44 112 ILE A N 1
ATOM 944 C CA . ILE A 1 112 ? 11.489 3.751 8.993 1.00 97.44 112 ILE A CA 1
ATOM 945 C C . ILE A 1 112 ? 10.814 2.859 10.040 1.00 97.44 112 ILE A C 1
ATOM 947 O O . ILE A 1 112 ? 9.640 3.056 10.359 1.00 97.44 112 ILE A O 1
ATOM 951 N N . VAL A 1 113 ? 11.543 1.884 10.587 1.00 97.19 113 VAL A N 1
ATOM 952 C CA . VAL A 1 113 ? 11.017 0.967 11.607 1.00 97.19 113 VAL A CA 1
ATOM 953 C C . VAL A 1 113 ? 10.653 1.724 12.880 1.00 97.19 113 VAL A C 1
ATOM 955 O O . VAL A 1 113 ? 9.585 1.476 13.442 1.00 97.19 113 VAL A O 1
ATOM 958 N N . GLU A 1 114 ? 11.493 2.656 13.326 1.00 97.50 114 GLU A N 1
ATOM 959 C CA . GLU A 1 114 ? 11.231 3.487 14.501 1.00 97.50 114 GLU A CA 1
ATOM 960 C C . GLU A 1 114 ? 9.996 4.373 14.301 1.00 97.50 114 GLU A C 1
ATOM 962 O O . GLU A 1 114 ? 9.146 4.437 15.192 1.00 97.50 114 GLU A O 1
ATOM 967 N N . MET A 1 115 ? 9.844 4.987 13.123 1.00 97.19 115 MET A N 1
ATOM 968 C CA . MET A 1 115 ? 8.667 5.781 12.766 1.00 97.19 115 MET A CA 1
ATOM 969 C C . MET A 1 115 ? 7.383 4.950 12.851 1.00 97.19 115 MET A C 1
ATOM 971 O O . MET A 1 115 ? 6.453 5.331 13.562 1.00 97.19 115 MET A O 1
ATOM 975 N N . ILE A 1 116 ? 7.346 3.799 12.169 1.00 96.88 116 ILE A N 1
ATOM 976 C CA . ILE A 1 116 ? 6.172 2.914 12.149 1.00 96.88 116 ILE A CA 1
ATOM 977 C C . ILE A 1 116 ? 5.861 2.406 13.560 1.00 96.88 116 ILE A C 1
ATOM 979 O O . ILE A 1 116 ? 4.713 2.434 14.002 1.00 96.88 116 ILE A O 1
ATOM 983 N N . SER A 1 117 ? 6.885 1.969 14.292 1.00 95.81 117 SER A N 1
ATOM 984 C CA . SER A 1 117 ? 6.717 1.439 15.647 1.00 95.81 117 SER A CA 1
ATOM 985 C C . SER A 1 117 ? 6.189 2.505 16.602 1.00 95.81 117 SER A C 1
ATOM 987 O O . SER A 1 117 ? 5.270 2.232 17.369 1.00 95.81 117 SER A O 1
ATOM 989 N N . SER A 1 118 ? 6.717 3.728 16.534 1.00 96.00 118 SER A N 1
ATOM 990 C CA . SER A 1 118 ? 6.279 4.837 17.387 1.00 96.00 118 SER A CA 1
ATOM 991 C C . SER A 1 118 ? 4.829 5.226 17.113 1.00 96.00 118 SER A C 1
ATOM 993 O O . SER A 1 118 ? 4.055 5.428 18.047 1.00 96.00 118 SER A O 1
ATOM 995 N N . ASP A 1 119 ? 4.431 5.277 15.843 1.00 95.19 119 ASP A N 1
ATOM 996 C CA . ASP A 1 119 ? 3.055 5.585 15.451 1.00 95.19 119 ASP A CA 1
ATOM 997 C C . ASP A 1 119 ? 2.057 4.547 15.972 1.00 95.19 119 ASP A C 1
ATOM 999 O O . ASP A 1 119 ? 1.007 4.905 16.503 1.00 95.19 119 ASP A O 1
ATOM 1003 N N . VAL A 1 120 ? 2.395 3.262 15.848 1.00 93.56 120 VAL A N 1
ATOM 1004 C CA . VAL A 1 120 ? 1.511 2.158 16.241 1.00 93.56 120 VAL A CA 1
ATOM 1005 C C . VAL A 1 120 ? 1.452 1.985 17.762 1.00 93.56 120 VAL A C 1
ATOM 1007 O O . VAL A 1 120 ? 0.396 1.644 18.294 1.00 93.56 120 VAL A O 1
ATOM 1010 N N . MET A 1 121 ? 2.565 2.221 18.465 1.00 90.00 121 MET A N 1
ATOM 1011 C CA . MET A 1 121 ? 2.694 2.001 19.913 1.00 90.00 121 MET A CA 1
ATOM 1012 C C . MET A 1 121 ? 2.315 3.215 20.769 1.00 90.00 121 MET A C 1
ATOM 1014 O O . MET A 1 121 ? 2.177 3.067 21.978 1.00 90.00 121 MET A O 1
ATOM 1018 N N . SER A 1 122 ? 2.145 4.403 20.185 1.00 79.00 122 SER A N 1
ATOM 1019 C CA . SER A 1 122 ? 1.761 5.629 20.911 1.00 79.00 122 SER A CA 1
ATOM 1020 C C . SER A 1 122 ? 0.265 5.720 21.259 1.00 79.00 122 SER A C 1
ATOM 1022 O O . SER A 1 122 ? -0.218 6.799 21.607 1.00 79.00 122 SER A O 1
ATOM 1024 N N . LYS A 1 123 ? -0.457 4.596 21.186 1.00 58.44 123 LYS A N 1
ATOM 1025 C CA . LYS A 1 123 ? -1.853 4.467 21.621 1.00 58.44 123 LYS A CA 1
ATOM 1026 C C . LYS A 1 123 ? -1.988 4.202 23.115 1.00 58.44 123 LYS A C 1
ATOM 1028 O O . LYS A 1 123 ? -1.200 3.390 23.647 1.00 58.44 123 LYS A O 1
#

pLDDT: mean 93.97, std 5.52, range [58.44, 98.25]

Foldseek 3Di:
DQPDDQDAPDPVQVVVLVVVVVCLVPHPDDDDDDLQQLVRNLSSVVSCVVSDPDDAAEDAQEDLVLVQVVLVPDPCVVVDHDVVSVVSDDHPRDNVVDDYDYDYPPDDPVNVVCVVCCSSVVD

Secondary structure (DSSP, 8-state):
-------TT-THHHHHHHHHHHHHHH-S-----S---TTTSHHHHHHHHHH-S---EEEE---HHHHHHHHTTSTTTTTS-HHHHHHH--TT---SSS-EEEE-TTS-HHHHHHHHHHHHH--

Sequence (123 aa):
MLWVKDEKGTKAVPLLIELAKYGKQNCNIVIIEGILYSDLYIELFEVLKLEFNDIYAYYYDMPFEETLIRHQTKANHNEFGENEMKRWWREKDYIGIIPEKNITKELSLDEIVEMISSDVMSK

Organism: NCBI:txid1898651